Protein AF-A0A7X9PH98-F1 (afdb_monomer_lite)

Sequence (152 aa):
PPIIFPAPPHLVVIPETYIYAVPDIQDDLFFYSGWWWRPWNGRWYRSRYYDRGWTYDHQPPFFHRTIPPGWKDNYRNKTWKGHRWEHRKISHHELQRNWSGWKKEKRWEKHSWGVKNWKDRRSGTQYRREVKKSKTVIKYRDDRRPVREDRR

pLDDT: mean 82.58, std 15.89, range [40.88, 96.62]

Secondary structure (DSSP, 8-state):
-PPP-SSPPEEEEPTTS--EE-TTSSS--EEETTEEEEEETTEEEEESSSSS--EEESS--GGGGGS-TTHHHHHHHTEETTEEB-PPPEEHHHHHHHHHHHHHTTHHHHTGGGBTT---SSHHHHHHHHHHHHHHHHHHHHTT--------

Foldseek 3Di:
DFDDDPDQAWWWQQFLALWIWRLPDPFTWIDDPQWIWGDDPNWIWIDNDRGDDTDTDPDDQLCVVVDDPCSSVCVVVCHDPNFRAPIDTDTPVNCNPPSVVCVVVVVCLVCSSRTPPDPDPCSNVVNVVSVVVNVVVVVVVVVPDDDPDDDD

Structure (mmCIF, N/CA/C/O backbone):
data_AF-A0A7X9PH98-F1
#
_entry.id   AF-A0A7X9PH98-F1
#
loop_
_atom_site.group_PDB
_atom_site.id
_atom_site.type_symbol
_atom_site.label_atom_id
_atom_site.label_alt_id
_atom_site.label_comp_id
_atom_site.label_asym_id
_atom_site.label_entity_id
_atom_site.label_seq_id
_atom_site.pdbx_PDB_ins_code
_atom_site.Cartn_x
_atom_site.Cartn_y
_atom_site.Cartn_z
_atom_site.occupancy
_atom_site.B_iso_or_equiv
_atom_site.auth_seq_id
_atom_site.auth_comp_id
_atom_site.auth_asym_id
_atom_site.auth_atom_id
_atom_site.pdbx_PDB_model_num
ATOM 1 N N . PRO A 1 1 ? 0.012 -14.841 -13.453 1.00 60.00 1 PRO A N 1
ATOM 2 C CA . PRO A 1 1 ? -0.529 -14.346 -14.737 1.00 60.00 1 PRO A CA 1
ATOM 3 C C . PRO A 1 1 ? -0.728 -12.824 -14.662 1.00 60.00 1 PRO A C 1
ATOM 5 O O . PRO A 1 1 ? -0.630 -12.290 -13.553 1.00 60.00 1 PRO A O 1
ATOM 8 N N . PRO A 1 2 ? -0.944 -12.111 -15.777 1.00 66.25 2 PRO A N 1
ATOM 9 C CA . PRO A 1 2 ? -1.166 -10.662 -15.748 1.00 66.25 2 PRO A CA 1
ATOM 10 C C . PRO A 1 2 ? -2.398 -10.300 -14.901 1.00 66.25 2 PRO A C 1
ATOM 12 O O . PRO A 1 2 ? -3.368 -11.054 -14.884 1.00 66.25 2 PRO A O 1
ATOM 15 N N . ILE A 1 3 ? -2.357 -9.180 -14.169 1.00 72.50 3 ILE A N 1
ATOM 16 C CA . ILE A 1 3 ? -3.591 -8.535 -13.682 1.00 72.50 3 ILE A CA 1
ATOM 17 C C . ILE A 1 3 ? -3.965 -7.521 -14.745 1.00 72.50 3 ILE A C 1
ATOM 19 O O . ILE A 1 3 ? -3.148 -6.660 -15.074 1.00 72.50 3 ILE A O 1
ATOM 23 N N . ILE A 1 4 ? -5.179 -7.619 -15.270 1.00 73.38 4 ILE A N 1
ATOM 24 C CA . ILE A 1 4 ? -5.692 -6.615 -16.192 1.00 73.38 4 ILE A CA 1
ATOM 25 C C . ILE A 1 4 ? -6.325 -5.518 -15.349 1.00 73.38 4 ILE A C 1
ATOM 27 O O . ILE A 1 4 ? -7.281 -5.755 -14.613 1.00 73.38 4 ILE A O 1
ATOM 31 N N . PHE A 1 5 ? -5.765 -4.319 -15.453 1.00 75.69 5 PHE A N 1
ATOM 32 C CA . PHE A 1 5 ? -6.330 -3.126 -14.851 1.00 75.69 5 PHE A CA 1
ATOM 33 C C . PHE A 1 5 ? -6.975 -2.275 -15.945 1.00 75.69 5 PHE A C 1
ATOM 35 O O . PHE A 1 5 ? -6.292 -1.953 -16.916 1.00 75.69 5 PHE A O 1
ATOM 42 N N . PRO A 1 6 ? -8.246 -1.861 -15.798 1.00 72.88 6 PRO A N 1
ATOM 43 C CA . PRO A 1 6 ? -8.866 -0.934 -16.745 1.00 72.88 6 PRO A CA 1
ATOM 44 C C . PRO A 1 6 ? -8.258 0.477 -16.654 1.00 72.88 6 PRO A C 1
ATOM 46 O O . PRO A 1 6 ? -8.336 1.250 -17.601 1.00 72.88 6 PRO A O 1
ATOM 49 N N . ALA A 1 7 ? -7.637 0.814 -15.519 1.00 79.19 7 ALA A N 1
ATOM 50 C CA . ALA A 1 7 ? -6.919 2.061 -15.282 1.00 79.19 7 ALA A CA 1
ATOM 51 C C . ALA A 1 7 ? -5.843 1.858 -14.199 1.00 79.19 7 ALA A C 1
ATOM 53 O O . ALA A 1 7 ? -5.965 0.927 -13.396 1.00 79.19 7 ALA A O 1
ATOM 54 N N . PRO A 1 8 ? -4.815 2.727 -14.112 1.00 84.44 8 PRO A N 1
ATOM 55 C CA . PRO A 1 8 ? -3.829 2.656 -13.039 1.00 84.44 8 PRO A CA 1
ATOM 56 C C . PRO A 1 8 ? -4.497 2.618 -11.653 1.00 84.44 8 PRO A C 1
ATOM 58 O O . PRO A 1 8 ? -5.376 3.439 -11.377 1.00 84.44 8 PRO A O 1
ATOM 61 N N . PRO A 1 9 ? -4.095 1.692 -10.765 1.00 89.81 9 PRO A N 1
ATOM 62 C CA . PRO A 1 9 ? -4.795 1.488 -9.510 1.00 89.81 9 PRO A CA 1
ATOM 63 C C . PRO A 1 9 ? -4.587 2.655 -8.543 1.00 89.81 9 PRO A C 1
ATOM 65 O O . PRO A 1 9 ? -3.507 3.255 -8.457 1.00 89.81 9 PRO A O 1
ATOM 68 N N . HIS A 1 10 ? -5.621 2.917 -7.749 1.00 94.56 10 HIS A N 1
ATOM 69 C CA . HIS A 1 10 ? -5.502 3.712 -6.538 1.00 94.56 10 HIS A CA 1
ATOM 70 C C . HIS A 1 10 ? -5.111 2.815 -5.372 1.00 94.56 10 HIS A C 1
ATOM 72 O O . HIS A 1 10 ? -5.529 1.661 -5.278 1.00 94.56 10 HIS A O 1
ATOM 78 N N . LEU A 1 11 ? -4.313 3.369 -4.471 1.00 96.12 11 LEU A N 1
ATOM 79 C CA . LEU A 1 11 ? -3.834 2.676 -3.294 1.00 96.12 11 LEU A CA 1
ATOM 80 C C . LEU A 1 11 ? -4.307 3.357 -2.021 1.00 96.12 11 LEU A C 1
ATOM 82 O O . LEU A 1 11 ? -4.508 4.571 -1.981 1.00 96.12 11 LEU A O 1
ATOM 86 N N . VAL A 1 12 ? -4.390 2.570 -0.959 1.00 96.62 12 VAL A N 1
ATOM 87 C CA . VAL A 1 12 ? -4.528 3.054 0.414 1.00 96.62 12 VAL A CA 1
ATOM 88 C C . VAL A 1 12 ? -3.378 2.532 1.255 1.00 96.62 12 VAL A C 1
ATOM 90 O O . VAL A 1 12 ? -2.867 1.441 1.009 1.00 96.62 12 VAL A O 1
ATOM 93 N N . VAL A 1 13 ? -2.951 3.309 2.247 1.00 95.75 13 VAL A N 1
ATOM 94 C CA . VAL A 1 13 ? -1.984 2.825 3.235 1.00 95.75 13 VAL A CA 1
ATOM 95 C C . VAL A 1 13 ? -2.716 1.998 4.288 1.00 95.75 13 VAL A C 1
ATOM 97 O O . VAL A 1 13 ? -3.689 2.471 4.867 1.00 95.75 13 VAL A O 1
ATOM 100 N N . ILE A 1 14 ? -2.249 0.779 4.553 1.00 95.06 14 ILE A N 1
ATOM 101 C CA . ILE A 1 14 ? -2.768 -0.033 5.655 1.00 95.06 14 ILE A CA 1
ATOM 102 C C . ILE A 1 14 ? -2.309 0.624 6.967 1.00 95.06 14 ILE A C 1
ATOM 104 O O . ILE A 1 14 ? -1.094 0.800 7.149 1.00 95.06 14 ILE A O 1
ATOM 108 N N . PRO A 1 15 ? -3.228 1.015 7.870 1.00 93.75 15 PRO A N 1
ATOM 109 C CA . PRO A 1 15 ? -2.855 1.700 9.097 1.00 93.75 15 PRO A CA 1
ATOM 110 C C . PRO A 1 15 ? -1.852 0.911 9.933 1.00 93.75 15 PRO A C 1
ATOM 112 O O . PRO A 1 15 ? -1.797 -0.313 9.875 1.00 93.75 15 PRO A O 1
ATOM 115 N N . GLU A 1 16 ? -1.027 1.634 10.693 1.00 89.94 16 GLU A N 1
ATOM 116 C CA . GLU A 1 16 ? 0.070 1.077 11.503 1.00 89.94 16 GLU A CA 1
ATOM 117 C C . GLU A 1 16 ? 1.230 0.481 10.681 1.00 89.94 16 GLU A C 1
ATOM 119 O O . GLU A 1 16 ? 2.201 -0.028 11.243 1.00 89.94 16 GLU A O 1
ATOM 124 N N . THR A 1 17 ? 1.186 0.594 9.350 1.00 90.62 17 THR A N 1
ATOM 125 C CA . THR A 1 17 ? 2.213 0.064 8.443 1.00 90.62 17 THR A CA 1
ATOM 126 C C . THR A 1 17 ? 2.661 1.107 7.409 1.00 90.62 17 THR A C 1
ATOM 128 O O . THR A 1 17 ? 2.203 2.246 7.398 1.00 90.62 17 THR A O 1
ATOM 131 N N . TYR A 1 18 ? 3.587 0.743 6.518 1.00 91.44 18 TYR A N 1
ATOM 132 C CA . TYR A 1 18 ? 3.816 1.481 5.260 1.00 91.44 18 TYR A CA 1
ATOM 133 C C . TYR A 1 18 ? 3.640 0.540 4.072 1.00 91.44 18 TYR A C 1
ATOM 135 O O . TYR A 1 18 ? 4.431 0.545 3.123 1.00 91.44 18 TYR A O 1
ATOM 143 N N . ILE A 1 19 ? 2.647 -0.331 4.187 1.00 94.44 19 ILE A N 1
ATOM 144 C CA . ILE A 1 19 ? 2.201 -1.189 3.108 1.00 94.44 19 ILE A CA 1
ATOM 145 C C . ILE A 1 19 ? 1.051 -0.459 2.442 1.00 94.44 19 ILE A C 1
ATOM 147 O O . ILE A 1 19 ? 0.120 -0.003 3.107 1.00 94.44 19 ILE A O 1
ATOM 151 N N . TYR A 1 20 ? 1.141 -0.331 1.130 1.00 96.19 20 TYR A N 1
ATOM 152 C CA . TYR A 1 20 ? 0.079 0.242 0.328 1.00 96.19 20 TYR A CA 1
ATOM 153 C C . TYR A 1 20 ? -0.633 -0.907 -0.364 1.00 96.19 20 TYR A C 1
ATOM 155 O O . TYR A 1 20 ? 0.031 -1.803 -0.876 1.00 96.19 20 TYR A O 1
ATOM 163 N N . ALA A 1 21 ? -1.954 -0.907 -0.366 1.00 96.56 21 ALA A N 1
ATOM 164 C CA . ALA A 1 21 ? -2.747 -1.970 -0.961 1.00 96.56 21 ALA A CA 1
ATOM 165 C C . ALA A 1 21 ? -3.693 -1.398 -2.010 1.00 96.56 21 ALA A C 1
ATOM 167 O O . ALA A 1 21 ? -4.115 -0.246 -1.886 1.00 96.56 21 ALA A O 1
ATOM 168 N N . VAL A 1 22 ? -4.016 -2.198 -3.025 1.00 95.75 22 VAL A N 1
ATOM 169 C CA . VAL A 1 22 ? -5.054 -1.877 -4.012 1.00 95.75 22 VAL A CA 1
ATOM 170 C C . VAL A 1 22 ? -6.366 -2.502 -3.537 1.00 95.75 22 VAL A C 1
ATOM 172 O O . VAL A 1 22 ? -6.507 -3.722 -3.601 1.00 95.75 22 VAL A O 1
ATOM 175 N N . PRO A 1 23 ? -7.317 -1.709 -3.019 1.00 94.44 23 PRO A N 1
ATOM 176 C CA . PRO A 1 23 ? -8.538 -2.261 -2.439 1.00 94.44 23 PRO A CA 1
ATOM 177 C C . PRO A 1 23 ? -9.614 -2.580 -3.481 1.00 94.44 23 PRO A C 1
ATOM 179 O O . PRO A 1 23 ? -10.501 -3.385 -3.215 1.00 94.44 23 PRO A O 1
ATOM 182 N N . ASP A 1 24 ? -9.532 -1.953 -4.655 1.00 90.19 24 ASP A N 1
ATOM 183 C CA . ASP A 1 24 ? -10.603 -1.945 -5.654 1.00 90.19 2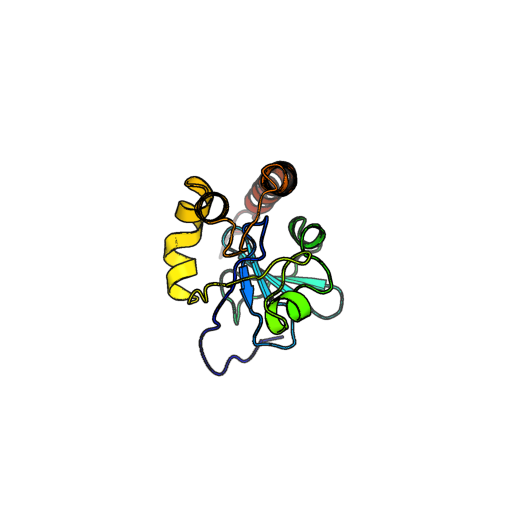4 ASP A CA 1
ATOM 184 C C . ASP A 1 24 ? -10.567 -3.184 -6.585 1.00 90.19 24 ASP A C 1
ATOM 186 O O . ASP A 1 24 ? -11.319 -3.257 -7.551 1.00 90.19 24 ASP A O 1
ATOM 190 N N . ILE A 1 25 ? -9.711 -4.174 -6.298 1.00 89.56 25 ILE A N 1
ATOM 191 C CA . ILE A 1 25 ? -9.641 -5.458 -7.015 1.00 89.56 25 ILE A CA 1
ATOM 192 C C . ILE A 1 25 ? -9.888 -6.641 -6.073 1.00 89.56 25 ILE A C 1
ATOM 194 O O . ILE A 1 25 ? -9.674 -6.553 -4.859 1.00 89.56 25 ILE A O 1
ATOM 198 N N . GLN A 1 26 ? -10.317 -7.774 -6.633 1.00 86.00 26 GLN A N 1
ATOM 199 C CA . GLN A 1 26 ? -10.555 -8.995 -5.861 1.00 86.00 26 GLN A CA 1
ATOM 200 C C . GLN A 1 26 ? -9.250 -9.607 -5.340 1.00 86.00 26 GLN A C 1
ATOM 202 O O . GLN A 1 26 ? -9.171 -9.949 -4.160 1.00 86.00 26 GLN A O 1
ATOM 207 N N . ASP A 1 27 ? -8.217 -9.679 -6.180 1.00 88.19 27 ASP A N 1
ATOM 208 C CA . ASP A 1 27 ? -6.889 -10.147 -5.788 1.00 88.19 27 ASP A CA 1
ATOM 209 C C . ASP A 1 27 ? -6.237 -9.255 -4.725 1.00 88.19 27 ASP A C 1
ATOM 211 O O . ASP A 1 27 ? -6.521 -8.063 -4.603 1.00 88.19 27 ASP A O 1
ATOM 215 N N . ASP A 1 28 ? -5.311 -9.817 -3.959 1.00 91.50 28 ASP A N 1
ATOM 216 C CA . ASP A 1 28 ? -4.430 -9.017 -3.120 1.00 91.50 28 ASP A CA 1
ATOM 217 C C . ASP A 1 28 ? -3.258 -8.479 -3.940 1.00 91.50 28 ASP A C 1
ATOM 219 O O . ASP A 1 28 ? -2.518 -9.219 -4.591 1.00 91.50 28 ASP A O 1
ATOM 223 N N . LEU A 1 29 ? -3.069 -7.165 -3.887 1.00 94.56 29 LEU A N 1
ATOM 224 C CA . LEU A 1 29 ? -1.937 -6.499 -4.507 1.00 94.56 29 LEU A CA 1
ATOM 225 C C . LEU A 1 29 ? -1.401 -5.434 -3.562 1.00 94.56 29 LEU A C 1
ATOM 227 O O . LEU A 1 29 ? -2.097 -4.482 -3.201 1.00 94.56 29 LEU A O 1
ATOM 231 N N . PHE A 1 30 ? -0.135 -5.596 -3.193 1.00 95.69 30 PHE A N 1
ATOM 232 C CA . PHE A 1 30 ? 0.540 -4.742 -2.231 1.00 95.69 30 PHE A CA 1
ATOM 233 C C . PHE A 1 30 ? 1.748 -4.066 -2.861 1.00 95.69 30 PHE A C 1
ATOM 235 O O . PHE A 1 30 ? 2.480 -4.667 -3.638 1.00 95.69 30 PHE A O 1
ATOM 242 N N . PHE A 1 31 ? 2.017 -2.834 -2.460 1.00 95.31 31 PHE A N 1
ATOM 243 C CA . PHE A 1 31 ? 3.281 -2.166 -2.690 1.00 95.31 31 PHE A CA 1
ATOM 244 C C . PHE A 1 31 ? 4.008 -1.992 -1.360 1.00 95.31 31 PHE A C 1
ATOM 246 O O . PHE A 1 31 ? 3.496 -1.395 -0.408 1.00 95.31 31 PHE A O 1
ATOM 253 N N . TYR A 1 32 ? 5.236 -2.498 -1.303 1.00 92.75 32 TYR A N 1
ATOM 254 C CA . TYR A 1 32 ? 6.094 -2.382 -0.137 1.00 92.75 32 TYR A CA 1
ATOM 255 C C . TYR A 1 32 ? 7.557 -2.243 -0.548 1.00 92.75 32 TYR A C 1
ATOM 257 O O . TYR A 1 32 ? 8.112 -3.059 -1.283 1.00 92.75 32 TYR A O 1
ATOM 265 N N . SER A 1 33 ? 8.207 -1.212 -0.003 1.00 87.94 33 SER A N 1
ATOM 266 C CA . SER A 1 33 ? 9.650 -0.988 -0.136 1.00 87.94 33 SER A CA 1
ATOM 267 C C . SER A 1 33 ? 10.159 -0.956 -1.589 1.00 87.94 33 SER A C 1
ATOM 269 O O . SER A 1 33 ? 11.259 -1.438 -1.865 1.00 87.94 33 SER A O 1
ATOM 271 N N . GLY A 1 34 ? 9.371 -0.391 -2.510 1.00 91.12 34 GLY A N 1
ATOM 272 C CA . GLY A 1 34 ? 9.744 -0.257 -3.923 1.00 91.12 34 GLY A CA 1
ATOM 273 C C . GLY A 1 34 ? 9.420 -1.472 -4.795 1.00 91.12 34 GLY A C 1
ATOM 274 O O . GLY A 1 34 ? 9.888 -1.533 -5.933 1.00 91.12 34 GLY A O 1
ATOM 275 N N . TRP A 1 35 ? 8.664 -2.433 -4.269 1.00 93.31 35 TRP A N 1
ATOM 276 C CA . TRP A 1 35 ? 8.230 -3.629 -4.979 1.00 93.31 35 TRP A CA 1
ATOM 277 C C . TRP A 1 35 ? 6.721 -3.791 -4.864 1.00 93.31 35 TRP A C 1
ATOM 279 O O . TRP A 1 35 ? 6.147 -3.585 -3.794 1.00 93.31 35 TRP A O 1
ATOM 289 N N . TRP A 1 36 ? 6.110 -4.203 -5.963 1.00 94.75 36 TRP A N 1
ATOM 290 C CA . TRP A 1 36 ? 4.778 -4.776 -6.000 1.00 94.75 36 TRP A CA 1
ATOM 291 C C . TRP A 1 36 ? 4.849 -6.238 -5.597 1.00 94.75 36 TRP A C 1
ATOM 293 O O . TRP A 1 36 ? 5.785 -6.926 -5.989 1.00 94.75 36 TRP A O 1
ATOM 303 N N . TRP A 1 37 ? 3.876 -6.693 -4.821 1.00 94.94 37 TRP A N 1
ATOM 304 C CA . TRP A 1 37 ? 3.778 -8.030 -4.259 1.00 94.94 37 TRP A CA 1
ATOM 305 C C . TRP A 1 37 ? 2.372 -8.554 -4.448 1.00 94.94 37 TRP A C 1
ATOM 307 O O . TRP A 1 37 ? 1.399 -7.853 -4.168 1.00 94.94 37 TRP A O 1
ATOM 317 N N . ARG A 1 38 ? 2.284 -9.807 -4.870 1.00 92.31 38 ARG A N 1
ATOM 318 C CA . ARG A 1 38 ? 1.020 -10.464 -5.142 1.00 92.31 38 ARG A CA 1
ATOM 319 C C . ARG A 1 38 ? 1.087 -11.936 -4.731 1.00 92.31 38 ARG A C 1
ATOM 321 O O . ARG A 1 38 ? 2.001 -12.631 -5.187 1.00 92.31 38 ARG A O 1
ATOM 328 N N . PRO A 1 39 ? 0.136 -12.436 -3.931 1.00 92.38 39 PRO A N 1
ATOM 329 C CA . PRO A 1 39 ? -0.102 -13.863 -3.817 1.00 92.38 39 PRO A CA 1
ATOM 330 C C . PRO A 1 39 ? -0.865 -14.367 -5.058 1.00 92.38 39 PRO A C 1
ATOM 332 O O . PRO A 1 39 ? -1.878 -13.799 -5.455 1.00 92.38 39 PRO A O 1
ATOM 335 N N . TRP A 1 40 ? -0.376 -15.432 -5.693 1.00 90.56 40 TRP A N 1
ATOM 336 C CA . TRP A 1 40 ? -1.048 -16.127 -6.799 1.00 90.56 40 TRP A CA 1
ATOM 337 C C . TRP A 1 40 ? -0.826 -17.640 -6.646 1.00 90.56 40 TRP A C 1
ATOM 339 O O . TRP A 1 40 ? 0.320 -18.076 -6.568 1.00 90.56 40 TRP A O 1
ATOM 349 N N . ASN A 1 41 ? -1.894 -18.454 -6.651 1.00 88.88 41 ASN A N 1
ATOM 350 C CA . ASN A 1 41 ? -1.859 -19.931 -6.549 1.00 88.88 41 ASN A CA 1
ATOM 351 C C . ASN A 1 41 ? -0.902 -20.456 -5.461 1.00 88.88 41 ASN A C 1
ATOM 353 O O . ASN A 1 41 ? -0.021 -21.273 -5.729 1.00 88.88 41 ASN A O 1
ATOM 357 N N . GLY A 1 42 ? -1.027 -19.937 -4.236 1.00 87.75 42 GLY A N 1
ATOM 358 C CA . GLY A 1 42 ? -0.205 -20.366 -3.096 1.00 87.75 42 GLY A CA 1
ATOM 359 C C . GLY A 1 42 ? 1.263 -19.923 -3.148 1.00 87.75 42 GLY A C 1
ATOM 360 O O . GLY A 1 42 ? 2.052 -20.312 -2.292 1.00 87.75 42 GLY A O 1
ATOM 361 N N . ARG A 1 43 ? 1.646 -19.101 -4.130 1.00 91.19 43 ARG A N 1
ATOM 362 C CA . ARG A 1 43 ? 3.005 -18.579 -4.310 1.00 91.19 43 ARG A CA 1
ATOM 363 C C . ARG A 1 43 ? 3.016 -17.061 -4.236 1.00 91.19 43 ARG A C 1
ATOM 365 O O . ARG A 1 43 ? 2.013 -16.406 -4.507 1.00 91.19 43 ARG A O 1
ATOM 372 N N . TRP A 1 44 ? 4.173 -16.499 -3.907 1.00 93.25 44 TRP A N 1
ATOM 373 C CA . TRP A 1 44 ? 4.381 -15.058 -3.930 1.00 93.25 44 TRP A CA 1
ATOM 374 C C . TRP A 1 44 ? 5.117 -14.644 -5.189 1.00 93.25 44 TRP A C 1
ATOM 376 O O . TRP A 1 44 ? 6.062 -15.297 -5.626 1.00 93.25 44 TRP A O 1
ATOM 386 N N . TYR A 1 45 ? 4.677 -13.536 -5.765 1.00 92.94 45 TYR A N 1
ATOM 387 C CA . TYR A 1 45 ? 5.317 -12.907 -6.905 1.00 92.94 45 TYR A CA 1
ATOM 388 C C . TYR A 1 45 ? 5.590 -11.451 -6.577 1.00 92.94 45 TYR A C 1
ATOM 390 O O . TYR A 1 45 ? 4.797 -10.799 -5.891 1.00 92.94 45 TYR A O 1
ATOM 398 N N . ARG A 1 46 ? 6.702 -10.927 -7.089 1.00 93.38 46 ARG A N 1
ATOM 399 C CA . ARG A 1 46 ? 7.038 -9.512 -6.969 1.00 93.38 46 ARG A CA 1
ATOM 400 C C . ARG A 1 46 ? 7.496 -8.903 -8.281 1.00 93.38 46 ARG A C 1
ATOM 402 O O . ARG A 1 46 ? 8.041 -9.599 -9.132 1.00 93.38 46 ARG A O 1
ATOM 409 N N . SER A 1 47 ? 7.292 -7.601 -8.433 1.00 92.62 47 SER A N 1
ATOM 410 C CA . SER A 1 47 ? 7.704 -6.845 -9.617 1.00 92.62 47 SER A CA 1
ATOM 411 C C . SER A 1 47 ? 7.990 -5.382 -9.280 1.00 92.62 47 SER A C 1
ATOM 413 O O . SER A 1 47 ? 7.593 -4.873 -8.233 1.00 92.62 47 SER A O 1
ATOM 415 N N . ARG A 1 48 ? 8.700 -4.684 -10.170 1.00 91.31 48 ARG A N 1
ATOM 416 C CA . ARG A 1 48 ? 8.806 -3.216 -10.143 1.00 91.31 48 ARG A CA 1
ATOM 417 C C . ARG A 1 48 ? 7.557 -2.526 -10.697 1.00 91.31 48 ARG A C 1
ATOM 419 O O . ARG A 1 48 ? 7.377 -1.338 -10.453 1.00 91.31 48 ARG A O 1
ATOM 426 N N . TYR A 1 49 ? 6.694 -3.271 -11.378 1.00 91.81 49 TYR A N 1
ATOM 427 C CA . TYR A 1 49 ? 5.464 -2.795 -12.002 1.00 91.81 49 TYR A CA 1
ATOM 428 C C . TYR A 1 49 ? 4.256 -3.521 -11.401 1.00 91.81 49 TYR A C 1
ATOM 430 O O . TYR A 1 49 ? 4.376 -4.663 -10.965 1.00 91.81 49 TYR A O 1
ATOM 438 N N . TYR A 1 50 ? 3.099 -2.864 -11.363 1.00 90.81 50 TYR A N 1
ATOM 439 C CA . TYR A 1 50 ? 1.887 -3.421 -10.750 1.00 90.81 50 TYR A CA 1
ATOM 440 C C . TYR A 1 50 ? 1.143 -4.421 -11.645 1.00 90.81 50 TYR A C 1
ATOM 442 O O . TYR A 1 50 ? 0.261 -5.128 -11.172 1.00 90.81 50 TYR A O 1
ATOM 450 N N . ASP A 1 51 ? 1.467 -4.462 -12.934 1.00 89.94 51 ASP A N 1
ATOM 451 C CA . ASP A 1 51 ? 0.728 -5.169 -13.984 1.00 89.94 51 ASP A CA 1
ATOM 452 C C . ASP A 1 51 ? 1.558 -6.272 -14.666 1.00 89.94 51 ASP A C 1
ATOM 454 O O . ASP A 1 51 ? 1.009 -7.279 -15.113 1.00 89.94 51 ASP A O 1
ATOM 458 N N . ARG A 1 52 ? 2.889 -6.133 -14.699 1.00 89.44 52 ARG A N 1
ATOM 459 C CA . ARG A 1 52 ? 3.800 -6.994 -15.477 1.00 89.44 52 ARG A CA 1
ATOM 460 C C . ARG A 1 52 ? 5.095 -7.331 -14.746 1.00 89.44 52 ARG A C 1
ATOM 462 O O . ARG A 1 52 ? 5.371 -6.791 -13.682 1.00 89.44 52 ARG A O 1
ATOM 469 N N . GLY A 1 53 ? 5.933 -8.178 -15.350 1.00 90.62 53 GLY A N 1
ATOM 470 C CA . GLY A 1 53 ? 7.302 -8.452 -14.874 1.00 90.62 53 GLY A CA 1
ATOM 471 C C . GLY A 1 53 ? 7.371 -9.239 -13.561 1.00 90.62 53 GLY A C 1
ATOM 472 O O . GLY A 1 53 ? 8.338 -9.128 -12.811 1.00 90.62 53 GLY A O 1
ATOM 473 N N . TRP A 1 54 ? 6.321 -10.000 -13.259 1.00 92.31 54 TRP A N 1
ATOM 474 C CA . TRP A 1 54 ? 6.200 -10.797 -12.045 1.00 92.31 54 TRP A CA 1
ATOM 475 C C . TRP A 1 54 ? 7.270 -11.882 -11.974 1.00 92.31 54 TRP A C 1
ATOM 477 O O . TRP A 1 54 ? 7.297 -12.795 -12.792 1.00 92.31 54 TRP A O 1
ATOM 487 N N . THR A 1 55 ? 8.120 -11.808 -10.955 1.00 91.50 55 THR A N 1
ATOM 488 C CA . THR A 1 55 ? 9.097 -12.850 -10.631 1.00 91.50 55 THR A CA 1
ATOM 489 C C . THR A 1 55 ? 8.645 -13.595 -9.388 1.00 91.50 55 THR A C 1
ATOM 491 O O . THR A 1 55 ? 8.208 -12.976 -8.417 1.00 91.50 55 THR A O 1
ATOM 494 N N . TYR A 1 56 ? 8.744 -14.920 -9.425 1.00 91.88 56 TYR A N 1
ATOM 495 C CA . TYR A 1 56 ? 8.456 -15.771 -8.278 1.00 91.88 56 TYR A CA 1
ATOM 496 C C . TYR A 1 56 ? 9.402 -15.464 -7.108 1.00 91.88 56 TYR A C 1
ATOM 498 O O . TYR A 1 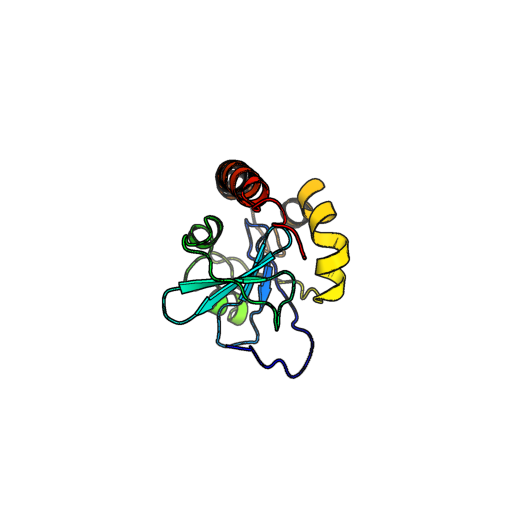56 ? 10.613 -15.333 -7.290 1.00 91.88 56 TYR A O 1
ATOM 506 N N . ASP A 1 57 ? 8.847 -15.375 -5.902 1.00 85.75 57 ASP A N 1
ATOM 507 C CA . ASP A 1 57 ? 9.588 -15.312 -4.648 1.00 85.75 57 ASP A CA 1
ATOM 508 C C . ASP A 1 57 ? 9.229 -16.541 -3.805 1.00 85.75 57 ASP A C 1
ATOM 510 O O . ASP A 1 57 ? 8.066 -16.803 -3.493 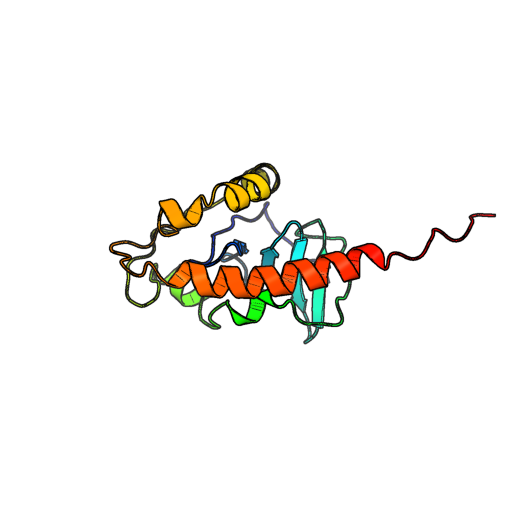1.00 85.75 57 ASP A O 1
ATOM 514 N N . HIS A 1 58 ? 10.254 -17.314 -3.457 1.00 82.25 58 HIS A N 1
ATOM 515 C CA . HIS A 1 58 ? 10.131 -18.579 -2.737 1.00 82.25 58 HIS A CA 1
ATOM 516 C C . HIS A 1 58 ? 9.767 -18.393 -1.261 1.00 82.25 58 HIS A C 1
ATOM 518 O O . HIS A 1 58 ? 9.387 -19.355 -0.600 1.00 82.25 58 HIS A O 1
ATOM 524 N N . GLN A 1 59 ? 9.872 -17.172 -0.729 1.00 82.38 59 GLN A N 1
ATOM 525 C CA . GLN A 1 59 ? 9.478 -16.868 0.640 1.00 82.38 59 GLN A CA 1
ATOM 526 C C . GLN A 1 59 ? 8.351 -15.838 0.665 1.00 82.38 59 GLN A C 1
ATOM 528 O O . GLN A 1 59 ? 8.482 -14.776 0.049 1.00 82.38 59 GLN A O 1
ATOM 533 N N . PRO A 1 60 ? 7.289 -16.079 1.459 1.00 82.81 60 PRO A N 1
ATOM 534 C CA . PRO A 1 60 ? 6.295 -15.059 1.733 1.00 82.81 60 PRO A CA 1
ATOM 535 C C . PRO A 1 60 ? 6.951 -13.770 2.231 1.00 82.81 60 PRO A C 1
ATOM 537 O O . PRO A 1 60 ? 7.868 -13.819 3.065 1.00 82.81 60 PRO A O 1
ATOM 540 N N . PRO A 1 61 ? 6.504 -12.602 1.751 1.00 85.50 61 PRO A N 1
ATOM 541 C CA . PRO A 1 61 ? 7.050 -11.354 2.215 1.00 85.50 61 PRO A CA 1
ATOM 542 C C . PRO A 1 61 ? 6.713 -11.174 3.690 1.00 85.50 61 PRO A C 1
ATOM 544 O O . PRO A 1 61 ? 5.566 -11.292 4.114 1.00 85.50 61 PRO A O 1
ATOM 547 N N . PHE A 1 62 ? 7.732 -10.838 4.475 1.00 84.38 62 PHE A N 1
ATOM 548 C CA . PHE A 1 62 ? 7.602 -10.734 5.924 1.00 84.38 62 PHE A CA 1
ATOM 549 C C . PHE A 1 62 ? 6.496 -9.759 6.357 1.00 84.38 62 PHE A C 1
ATOM 551 O O . PHE A 1 62 ? 5.766 -10.037 7.303 1.00 84.38 62 PHE A O 1
ATOM 558 N N . PHE A 1 63 ? 6.320 -8.661 5.610 1.00 85.94 63 PHE A N 1
ATOM 559 C CA . PHE A 1 63 ? 5.302 -7.650 5.896 1.00 85.94 63 PHE A CA 1
ATOM 560 C C . PHE A 1 63 ? 3.877 -8.219 5.899 1.00 85.94 63 PHE A C 1
ATOM 562 O O . PHE A 1 63 ? 3.014 -7.659 6.567 1.00 85.94 63 PHE A O 1
ATOM 569 N N . HIS A 1 64 ? 3.613 -9.311 5.172 1.00 88.25 64 HIS A N 1
ATOM 570 C CA . HIS A 1 64 ? 2.269 -9.870 5.034 1.00 88.25 64 HIS A CA 1
ATOM 571 C C . HIS A 1 64 ? 1.677 -10.277 6.388 1.00 88.25 64 HIS A C 1
ATOM 573 O O . HIS A 1 64 ? 0.482 -10.133 6.603 1.00 88.25 64 HIS A O 1
ATOM 579 N N . ARG A 1 65 ? 2.520 -10.683 7.346 1.00 86.69 65 ARG A N 1
ATOM 580 C CA . ARG A 1 65 ? 2.097 -11.029 8.714 1.00 86.69 65 ARG A CA 1
ATOM 581 C C . ARG A 1 65 ? 1.530 -9.843 9.502 1.00 86.69 65 ARG A C 1
ATOM 583 O O . ARG A 1 65 ? 0.831 -10.057 10.484 1.00 86.69 65 ARG A O 1
ATOM 590 N N . THR A 1 66 ? 1.825 -8.611 9.082 1.00 86.81 66 THR A N 1
ATOM 591 C CA . THR A 1 66 ? 1.278 -7.388 9.698 1.00 86.81 66 THR A CA 1
ATOM 592 C C . THR A 1 66 ? -0.058 -6.961 9.114 1.00 86.81 66 THR A C 1
ATOM 594 O O . THR A 1 66 ? -0.693 -6.066 9.663 1.00 86.81 66 THR A O 1
ATOM 597 N N . ILE A 1 67 ? -0.472 -7.563 7.997 1.00 89.94 67 ILE A N 1
ATOM 598 C CA . ILE A 1 67 ? -1.731 -7.238 7.338 1.00 89.94 67 ILE A CA 1
ATOM 599 C C . ILE A 1 67 ? -2.825 -8.097 7.974 1.00 89.94 67 ILE A C 1
ATOM 601 O O . ILE A 1 67 ? -2.745 -9.324 7.899 1.00 89.94 67 ILE A O 1
ATOM 605 N N . PRO A 1 68 ? -3.858 -7.498 8.589 1.00 88.94 68 PRO A N 1
ATOM 606 C CA . PRO A 1 68 ? -5.002 -8.261 9.064 1.00 88.94 68 PRO A CA 1
ATOM 607 C C . PRO A 1 68 ? -5.703 -8.958 7.884 1.00 88.94 68 PRO A C 1
ATOM 609 O O . PRO A 1 68 ? -5.971 -8.286 6.886 1.00 88.94 68 PRO A O 1
ATOM 612 N N . PRO A 1 69 ? -6.068 -10.250 7.980 1.00 86.00 69 PRO A N 1
ATOM 613 C CA . PRO A 1 69 ? -6.759 -10.959 6.897 1.00 86.00 69 PRO A CA 1
ATOM 614 C C . PRO A 1 69 ? -8.034 -10.252 6.396 1.00 86.00 69 PRO A C 1
ATOM 616 O O . PRO A 1 69 ? -8.314 -10.263 5.204 1.00 86.00 69 PRO A O 1
ATOM 619 N N . GLY A 1 70 ? -8.762 -9.561 7.282 1.00 89.69 70 GLY A N 1
ATOM 620 C CA . GLY A 1 70 ? -9.973 -8.785 6.963 1.00 89.69 70 GLY A CA 1
ATOM 621 C C . GLY A 1 70 ? -9.737 -7.313 6.594 1.00 89.69 70 GLY A C 1
ATOM 622 O O . GLY A 1 70 ? -10.634 -6.486 6.750 1.00 89.69 70 GLY A O 1
ATOM 623 N N . TRP A 1 71 ? -8.533 -6.920 6.159 1.00 93.31 71 TRP A N 1
ATOM 624 C CA . TRP A 1 71 ? -8.227 -5.505 5.891 1.00 93.31 71 TRP A CA 1
ATOM 625 C C . TRP A 1 71 ? -9.118 -4.875 4.800 1.00 93.31 71 TRP A C 1
ATOM 627 O O . TRP A 1 71 ? -9.386 -3.673 4.858 1.00 93.31 71 TRP A O 1
ATOM 637 N N . LYS A 1 72 ? -9.600 -5.659 3.823 1.00 94.44 72 LYS A N 1
ATOM 638 C CA . LYS A 1 72 ? -10.529 -5.170 2.789 1.00 94.44 72 LYS A CA 1
ATOM 639 C C . LYS A 1 72 ? -11.899 -4.825 3.369 1.00 94.44 72 LYS A C 1
ATOM 641 O O . LYS A 1 72 ? -12.489 -3.831 2.953 1.00 94.44 72 LYS A O 1
ATOM 646 N N . ASP A 1 73 ? -12.371 -5.577 4.359 1.00 94.75 73 ASP A N 1
ATOM 647 C CA . ASP A 1 73 ? -13.632 -5.275 5.041 1.00 94.75 73 ASP A CA 1
ATOM 648 C C . ASP A 1 73 ? -13.497 -4.022 5.907 1.00 94.75 73 ASP A C 1
ATOM 650 O O . ASP A 1 73 ? -14.360 -3.152 5.867 1.00 94.75 73 ASP A O 1
ATOM 654 N N . ASN A 1 74 ? -12.358 -3.856 6.585 1.00 94.69 74 ASN A N 1
ATOM 655 C CA . ASN A 1 74 ? -11.996 -2.606 7.263 1.00 94.69 74 ASN A CA 1
ATOM 656 C C . ASN A 1 74 ? -12.024 -1.402 6.298 1.00 94.69 74 ASN A C 1
ATOM 658 O O . ASN A 1 74 ? -12.570 -0.349 6.627 1.00 94.69 74 ASN A O 1
ATOM 662 N N . TYR A 1 75 ? -11.486 -1.557 5.081 1.00 95.25 75 TYR A N 1
ATOM 663 C CA . TYR A 1 75 ? -11.542 -0.513 4.051 1.00 95.25 75 TYR A CA 1
ATOM 664 C C . TYR A 1 75 ? -12.983 -0.209 3.628 1.00 95.25 75 TYR A C 1
ATOM 666 O O . TYR A 1 75 ? -13.397 0.948 3.669 1.00 95.25 75 TYR A O 1
ATOM 674 N N . ARG A 1 76 ? -13.765 -1.240 3.283 1.00 95.19 76 ARG A N 1
ATOM 675 C CA . ARG A 1 76 ? -15.169 -1.103 2.854 1.00 95.19 76 ARG A CA 1
ATOM 676 C C . ARG A 1 76 ? -16.031 -0.432 3.920 1.00 95.19 76 ARG A C 1
ATOM 678 O O . ARG A 1 76 ? -16.787 0.484 3.612 1.00 95.19 76 ARG A O 1
ATOM 685 N N . ASN A 1 77 ? -15.855 -0.840 5.173 1.00 96.31 77 ASN A N 1
ATOM 686 C CA . ASN A 1 77 ? -16.600 -0.319 6.314 1.00 96.31 77 ASN A CA 1
ATOM 687 C C . ASN A 1 77 ? -16.049 1.019 6.828 1.00 96.31 77 ASN A C 1
ATOM 689 O O . ASN A 1 77 ? -16.649 1.618 7.717 1.00 96.31 77 ASN A O 1
ATOM 693 N N . LYS A 1 78 ? -14.924 1.507 6.282 1.00 96.38 78 LYS A N 1
ATOM 694 C CA . LYS A 1 78 ? -14.210 2.705 6.755 1.00 96.38 78 LYS A CA 1
ATOM 695 C C . LYS A 1 78 ? -13.912 2.633 8.251 1.00 96.38 78 LYS A C 1
ATOM 697 O O . LYS A 1 78 ? -14.051 3.621 8.978 1.00 96.38 78 LYS A O 1
ATOM 702 N N . THR A 1 79 ? -13.493 1.461 8.717 1.00 95.56 79 THR A N 1
ATOM 703 C CA . THR A 1 79 ? -13.134 1.215 10.111 1.00 95.56 79 THR A CA 1
ATOM 704 C C . THR A 1 79 ? -11.747 0.604 10.222 1.00 95.56 79 THR A C 1
ATOM 706 O O . THR A 1 79 ? -11.285 -0.131 9.359 1.00 95.56 79 THR A O 1
ATOM 709 N N . TRP A 1 80 ? -11.053 0.914 11.308 1.00 93.94 80 TRP A N 1
ATOM 710 C CA . TRP A 1 80 ? -9.800 0.279 11.673 1.00 93.94 80 TRP A CA 1
ATOM 711 C C . TRP A 1 80 ? -9.771 0.067 13.181 1.00 93.94 80 TRP A C 1
ATOM 713 O O . TRP A 1 80 ? -9.756 1.036 13.939 1.00 93.94 80 TRP A O 1
ATOM 723 N N . LYS A 1 81 ? -9.804 -1.199 13.622 1.00 89.75 81 LYS A N 1
ATOM 724 C CA . LYS A 1 81 ? -9.835 -1.580 15.050 1.00 89.75 81 LYS A CA 1
ATOM 725 C C . LYS A 1 81 ? -10.908 -0.818 15.853 1.00 89.75 81 LYS A C 1
ATOM 727 O O . LYS A 1 81 ? -10.640 -0.303 16.930 1.00 89.75 81 LYS A O 1
ATOM 732 N N . GLY A 1 82 ? -12.113 -0.698 15.293 1.00 90.31 82 GLY A N 1
ATOM 733 C CA . GLY A 1 82 ? -13.238 0.005 15.928 1.00 90.31 82 GLY A CA 1
ATOM 734 C C . GLY A 1 82 ? -13.229 1.532 15.778 1.00 90.31 82 GLY A C 1
ATOM 735 O O . GLY A 1 82 ? -14.188 2.186 16.173 1.00 90.31 82 GLY A O 1
ATOM 736 N N . HIS A 1 83 ? -12.199 2.117 15.165 1.00 93.56 83 HIS A N 1
ATOM 737 C CA . HIS A 1 83 ? -12.127 3.554 14.899 1.00 93.56 83 HIS A CA 1
ATOM 738 C C . HIS A 1 83 ? -12.492 3.881 13.452 1.00 93.56 83 HIS A C 1
ATOM 740 O O . HIS A 1 83 ? -12.215 3.099 12.547 1.00 93.56 83 HIS A O 1
ATOM 746 N N . ARG A 1 84 ? -13.052 5.070 13.205 1.00 95.75 84 ARG A N 1
ATOM 747 C CA . ARG A 1 84 ? -13.322 5.559 11.844 1.00 95.75 84 ARG A CA 1
ATOM 748 C C . ARG A 1 84 ? -12.012 5.753 11.079 1.00 95.75 84 ARG A C 1
ATOM 750 O O . ARG A 1 84 ? -11.130 6.483 11.530 1.00 95.75 84 ARG A O 1
ATOM 757 N N . TRP A 1 85 ? -11.910 5.136 9.910 1.00 95.62 85 TRP A N 1
ATOM 758 C CA . TRP A 1 85 ? -10.757 5.192 9.022 1.00 95.62 85 TRP A CA 1
ATOM 759 C C . TRP A 1 85 ? -11.076 6.019 7.774 1.00 95.62 85 TRP A C 1
ATOM 761 O O . TRP A 1 85 ? -11.732 5.566 6.840 1.00 95.62 85 TRP A O 1
ATOM 771 N N . GLU A 1 86 ? -10.587 7.257 7.754 1.00 95.56 86 GLU A N 1
ATOM 772 C CA . GLU A 1 86 ? -10.660 8.161 6.604 1.00 95.56 86 GLU A CA 1
ATOM 773 C C . GLU A 1 86 ? -9.448 7.947 5.699 1.00 95.56 86 GLU A C 1
ATOM 775 O O . GLU A 1 86 ? -8.499 8.733 5.668 1.00 95.56 86 GLU A O 1
ATOM 780 N N . HIS A 1 87 ? -9.459 6.824 4.983 1.00 92.81 87 HIS A N 1
ATOM 781 C CA . HIS A 1 87 ? -8.374 6.454 4.087 1.00 92.81 87 HIS A CA 1
ATOM 782 C C . HIS A 1 87 ? -8.182 7.481 2.957 1.00 92.81 87 HIS A C 1
ATOM 784 O O . HIS A 1 87 ? -9.116 7.870 2.251 1.00 92.81 87 HIS A O 1
ATOM 790 N N . ARG A 1 88 ? -6.929 7.870 2.716 1.00 93.62 88 ARG A N 1
ATOM 791 C CA . ARG A 1 88 ? -6.554 8.678 1.550 1.00 93.62 88 ARG A CA 1
ATOM 792 C C . ARG A 1 88 ? -6.271 7.760 0.364 1.00 93.62 88 ARG A C 1
ATOM 794 O O . ARG A 1 88 ? -5.411 6.887 0.472 1.00 93.62 88 ARG A O 1
ATOM 801 N N . LYS A 1 89 ? -6.946 7.990 -0.766 1.00 94.38 89 LYS A N 1
ATOM 802 C CA . LYS A 1 89 ? -6.572 7.368 -2.043 1.00 94.38 89 LYS A CA 1
ATOM 803 C C . LYS A 1 89 ? -5.293 8.019 -2.566 1.00 94.38 89 LYS A C 1
ATOM 805 O O . LYS A 1 89 ? -5.187 9.242 -2.611 1.00 94.38 89 LYS A O 1
ATOM 810 N N . ILE A 1 90 ? -4.325 7.195 -2.937 1.00 95.44 90 ILE A N 1
ATOM 811 C CA . ILE A 1 90 ? -3.017 7.592 -3.454 1.00 95.44 90 ILE A CA 1
ATOM 812 C C . ILE A 1 90 ? -2.915 7.024 -4.863 1.00 95.44 90 ILE A C 1
ATOM 814 O O . ILE A 1 90 ? -3.097 5.823 -5.055 1.00 95.44 90 ILE A O 1
ATOM 818 N N . SER A 1 91 ? -2.634 7.860 -5.858 1.00 94.75 91 SER A N 1
ATOM 819 C CA . SER A 1 91 ? -2.413 7.350 -7.212 1.00 94.75 91 SER A CA 1
ATOM 820 C C . SER A 1 91 ? -1.095 6.574 -7.283 1.00 94.75 91 SER A C 1
ATOM 822 O O . SER A 1 91 ? -0.131 6.901 -6.583 1.00 94.75 91 SER A O 1
ATOM 824 N N . HIS A 1 92 ? -1.015 5.575 -8.166 1.00 91.31 92 HIS A N 1
ATOM 825 C CA . HIS A 1 92 ? 0.238 4.862 -8.449 1.00 91.31 92 HIS A CA 1
ATOM 826 C C . HIS A 1 92 ? 1.422 5.819 -8.668 1.00 91.31 92 HIS A C 1
ATOM 828 O O . HIS A 1 92 ? 2.515 5.617 -8.142 1.00 91.31 92 HIS A O 1
ATOM 834 N N . HIS A 1 93 ? 1.182 6.892 -9.411 1.00 91.81 93 HIS A N 1
ATOM 835 C CA . HIS A 1 93 ? 2.192 7.875 -9.754 1.00 91.81 93 HIS A CA 1
ATOM 836 C C . HIS A 1 93 ? 2.679 8.691 -8.543 1.00 91.81 93 HIS A C 1
ATOM 838 O O . HIS A 1 93 ? 3.886 8.882 -8.370 1.00 91.81 93 HIS A O 1
ATOM 844 N N . GLU A 1 94 ? 1.765 9.130 -7.666 1.00 95.25 94 GLU A N 1
ATOM 845 C CA . GLU A 1 94 ? 2.128 9.803 -6.412 1.00 95.25 94 GLU A CA 1
ATOM 846 C C . GLU A 1 94 ? 2.935 8.859 -5.515 1.00 95.25 94 GLU A C 1
ATOM 848 O O . GLU A 1 94 ? 3.954 9.257 -4.947 1.00 95.25 94 GLU A O 1
ATOM 853 N N . LEU A 1 95 ? 2.523 7.592 -5.433 1.00 94.38 95 LEU A N 1
ATOM 854 C CA . LEU A 1 95 ? 3.235 6.583 -4.666 1.00 94.38 95 LEU A CA 1
ATOM 855 C C . LEU A 1 95 ? 4.659 6.378 -5.190 1.00 94.38 95 LEU A C 1
ATOM 857 O O . LEU A 1 95 ? 5.604 6.479 -4.411 1.00 94.38 95 LEU A O 1
ATOM 861 N N . GLN A 1 96 ? 4.820 6.119 -6.490 1.00 91.50 96 GLN A N 1
ATOM 862 C CA . GLN A 1 96 ? 6.108 5.800 -7.110 1.00 91.50 96 GLN A CA 1
ATOM 863 C C . GLN A 1 96 ? 7.153 6.894 -6.867 1.00 91.50 96 GLN A C 1
ATOM 865 O O . GLN A 1 96 ? 8.309 6.579 -6.582 1.00 91.50 96 GLN A O 1
ATOM 870 N N . ARG A 1 97 ? 6.740 8.166 -6.921 1.00 94.31 97 ARG A N 1
ATOM 871 C CA . ARG A 1 97 ? 7.623 9.317 -6.694 1.00 94.31 97 ARG A CA 1
ATOM 872 C C . ARG A 1 97 ? 7.975 9.532 -5.223 1.00 94.31 97 ARG A C 1
ATOM 874 O O . ARG A 1 97 ? 9.091 9.942 -4.927 1.00 94.31 97 ARG A O 1
ATOM 881 N N . ASN A 1 98 ? 7.044 9.273 -4.304 1.00 95.88 98 ASN A N 1
ATOM 882 C CA . ASN A 1 98 ? 7.148 9.821 -2.950 1.00 95.88 98 ASN A CA 1
ATOM 883 C C . ASN A 1 98 ? 7.299 8.791 -1.821 1.00 95.88 98 ASN A C 1
ATOM 885 O O . ASN A 1 98 ? 7.656 9.164 -0.700 1.00 95.88 98 ASN A O 1
ATOM 889 N N . TRP A 1 99 ? 7.036 7.502 -2.067 1.00 93.81 99 TRP A N 1
ATOM 890 C CA . TRP A 1 99 ? 6.954 6.489 -1.004 1.00 93.81 99 TRP A CA 1
ATOM 891 C C . TRP A 1 99 ? 8.208 6.420 -0.116 1.00 93.81 99 TRP A C 1
ATOM 893 O O . TRP A 1 99 ? 8.104 6.174 1.090 1.00 93.81 99 TRP A O 1
ATOM 903 N N . SER A 1 100 ? 9.392 6.617 -0.704 1.00 91.50 100 SER A N 1
ATOM 904 C CA . SER A 1 100 ? 10.681 6.531 -0.015 1.00 91.50 100 SER A CA 1
ATOM 905 C C . SER A 1 100 ? 10.859 7.693 0.965 1.00 91.50 100 SER A C 1
ATOM 907 O O . SER A 1 100 ? 11.207 7.460 2.127 1.00 91.50 100 SER A O 1
ATOM 909 N N . GLY A 1 101 ? 10.530 8.915 0.533 1.00 93.50 101 GLY A N 1
ATOM 910 C CA . GLY A 1 101 ? 10.500 10.120 1.364 1.00 93.50 101 GLY A CA 1
ATOM 911 C C . GLY A 1 101 ? 9.480 10.000 2.493 1.00 93.50 101 GLY A C 1
ATOM 912 O O . GLY A 1 101 ? 9.836 10.125 3.664 1.00 93.50 101 GLY A O 1
ATOM 913 N N . TRP A 1 102 ? 8.243 9.597 2.178 1.00 94.00 102 TRP A N 1
ATOM 914 C CA . TRP A 1 102 ? 7.189 9.410 3.185 1.00 94.00 102 TRP A CA 1
ATOM 915 C C . TRP A 1 102 ? 7.573 8.405 4.269 1.00 94.00 102 TRP A C 1
ATOM 917 O O . TRP A 1 102 ? 7.270 8.617 5.445 1.00 94.00 102 TRP A O 1
ATOM 927 N N . LYS A 1 103 ? 8.261 7.321 3.892 1.00 89.12 103 LYS A N 1
ATOM 928 C CA . LYS A 1 103 ? 8.790 6.337 4.842 1.00 89.12 103 LYS A CA 1
ATOM 929 C C . LYS A 1 103 ? 9.907 6.919 5.712 1.00 89.12 103 LYS A C 1
ATOM 931 O O . LYS A 1 103 ? 9.938 6.627 6.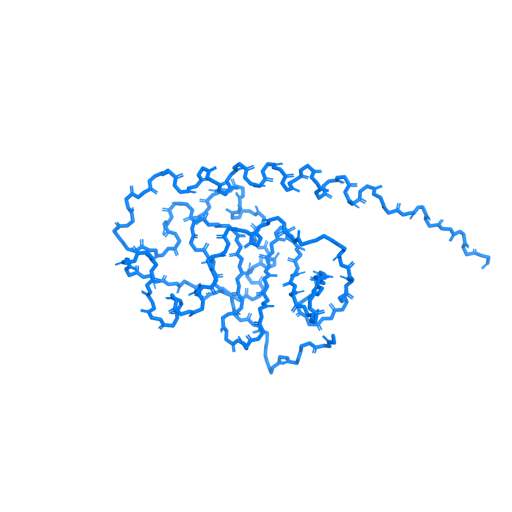905 1.00 89.12 103 LYS A O 1
ATOM 936 N N . LYS A 1 104 ? 10.816 7.721 5.147 1.00 88.88 104 LYS A N 1
ATOM 937 C CA . LYS A 1 104 ? 11.919 8.366 5.886 1.00 88.88 104 LYS A CA 1
ATOM 938 C C . LYS A 1 104 ? 11.398 9.390 6.899 1.00 88.88 104 LYS A C 1
ATOM 940 O O . LYS A 1 104 ? 11.829 9.392 8.047 1.00 88.88 104 LYS A O 1
ATOM 945 N N . GLU A 1 105 ? 10.431 10.202 6.492 1.00 90.44 105 GLU A N 1
ATOM 946 C CA . GLU A 1 105 ? 9.856 11.304 7.281 1.00 90.44 105 GLU A CA 1
ATOM 947 C C . GLU A 1 105 ? 8.740 10.877 8.233 1.00 90.44 105 GLU A C 1
ATOM 949 O O . GLU A 1 105 ? 8.165 11.703 8.951 1.00 90.44 105 GLU A O 1
ATOM 954 N N . LYS A 1 106 ? 8.424 9.584 8.219 1.00 89.50 106 LYS A N 1
ATOM 955 C CA . LYS A 1 106 ? 7.345 8.964 8.974 1.00 89.50 106 LYS A CA 1
ATOM 956 C C . LYS A 1 106 ? 5.982 9.623 8.749 1.00 89.50 106 LYS A C 1
ATOM 958 O O . LYS A 1 106 ? 5.232 9.877 9.692 1.00 89.50 106 LYS A O 1
ATOM 963 N N . ARG A 1 107 ? 5.671 9.938 7.488 1.00 90.94 107 ARG A N 1
ATOM 964 C CA . ARG A 1 107 ? 4.496 10.737 7.113 1.00 90.94 107 ARG A CA 1
ATOM 965 C C . ARG A 1 107 ? 3.201 10.181 7.704 1.00 90.94 107 ARG A C 1
ATOM 967 O O . ARG A 1 107 ? 2.414 10.933 8.265 1.00 90.94 107 ARG A O 1
ATOM 974 N N . TRP A 1 108 ? 2.981 8.874 7.596 1.00 91.00 108 TRP A N 1
ATOM 975 C CA . TRP A 1 108 ? 1.714 8.275 8.014 1.00 91.00 108 TRP A CA 1
ATOM 976 C C . TRP A 1 108 ? 1.551 8.177 9.530 1.00 91.00 108 TRP A C 1
ATOM 978 O O . TRP A 1 108 ? 0.436 8.341 10.014 1.00 91.00 108 TRP A O 1
ATOM 988 N N . GLU A 1 109 ? 2.652 8.019 10.273 1.00 89.19 109 GLU A N 1
ATOM 989 C CA . GLU A 1 109 ? 2.642 8.076 11.743 1.00 89.19 109 GLU A CA 1
ATOM 990 C C . GLU A 1 109 ? 2.155 9.448 12.240 1.00 89.19 109 GLU A C 1
ATOM 992 O O . GLU A 1 109 ? 1.404 9.519 13.206 1.00 89.19 109 GLU A O 1
ATOM 997 N N . LYS A 1 110 ? 2.531 10.538 11.557 1.00 88.00 110 LYS A N 1
ATOM 998 C CA . LYS A 1 110 ? 2.152 11.913 11.934 1.00 88.00 110 LYS A CA 1
ATOM 999 C C . LYS A 1 110 ? 0.668 12.228 11.728 1.00 88.00 110 LYS A C 1
ATOM 1001 O O . LYS A 1 110 ? 0.142 13.115 12.387 1.00 88.00 110 LYS A O 1
ATOM 1006 N N . HIS A 1 111 ? 0.004 11.519 10.818 1.00 87.31 111 HIS A N 1
ATOM 1007 C CA . HIS A 1 111 ? -1.413 11.721 10.495 1.00 87.31 111 HIS A CA 1
ATOM 1008 C C . HIS A 1 111 ? -2.284 10.526 10.898 1.00 87.31 111 HIS A C 1
ATOM 1010 O O . HIS A 1 111 ? -3.392 10.368 10.382 1.00 87.31 111 HIS A O 1
ATOM 1016 N N . SER A 1 112 ? -1.766 9.646 11.762 1.00 90.50 112 SER A N 1
ATOM 1017 C CA . SER A 1 112 ? -2.445 8.431 12.221 1.00 90.50 112 SER A CA 1
ATOM 1018 C C . SER A 1 112 ? -3.056 7.600 11.086 1.00 90.50 112 SER A C 1
ATOM 1020 O O . SER A 1 112 ? -4.111 7.000 11.258 1.00 90.50 112 SER A O 1
ATOM 1022 N N . TRP A 1 113 ? -2.420 7.576 9.907 1.00 92.00 113 TRP A N 1
ATOM 1023 C CA . TRP A 1 113 ? -2.905 6.861 8.714 1.00 92.00 113 TRP A CA 1
ATOM 1024 C C . TRP A 1 113 ? -4.351 7.204 8.281 1.00 92.00 113 TRP A C 1
ATOM 1026 O O . TRP A 1 113 ? -4.964 6.449 7.526 1.00 92.00 113 TRP A O 1
ATOM 1036 N N . GLY A 1 114 ? -4.904 8.335 8.741 1.00 92.62 114 GLY A N 1
ATOM 1037 C CA . GLY A 1 114 ? -6.309 8.711 8.533 1.00 92.62 114 GLY A CA 1
ATOM 1038 C C . GLY A 1 114 ? -7.296 8.090 9.532 1.00 92.62 114 GLY A C 1
ATOM 1039 O O . GLY A 1 114 ? -8.504 8.230 9.361 1.00 92.62 114 GLY A O 1
ATOM 1040 N N . VAL A 1 115 ? -6.830 7.405 10.578 1.00 93.88 115 VAL A N 1
ATOM 1041 C CA . VAL A 1 115 ? -7.685 6.822 11.622 1.00 93.88 115 VAL A CA 1
ATOM 1042 C C . VAL A 1 115 ? -8.010 7.877 12.686 1.00 93.88 115 VAL A C 1
ATOM 1044 O O . VAL A 1 115 ? -7.118 8.451 13.316 1.00 93.88 115 VAL A O 1
ATOM 1047 N N . LYS A 1 116 ? -9.301 8.158 12.890 1.00 93.75 116 LYS A N 1
ATOM 1048 C CA . LYS A 1 116 ? -9.788 9.166 13.844 1.00 93.75 116 LYS A CA 1
ATOM 1049 C C . LYS A 1 116 ? -9.668 8.687 15.282 1.00 93.75 116 LYS A C 1
ATOM 1051 O O . LYS A 1 116 ? -9.885 7.516 15.575 1.00 93.75 116 LYS A O 1
ATOM 1056 N N . ASN A 1 117 ? -9.388 9.628 16.187 1.00 86.69 117 ASN A N 1
ATOM 1057 C CA . ASN A 1 117 ? -9.242 9.375 17.625 1.00 86.69 117 ASN A CA 1
ATOM 1058 C C . ASN A 1 117 ? -8.238 8.256 17.945 1.00 86.69 117 ASN A C 1
ATOM 1060 O O . ASN A 1 117 ? -8.336 7.597 18.979 1.00 86.69 117 ASN A O 1
ATOM 1064 N N . TRP A 1 118 ? -7.267 8.049 17.055 1.00 83.25 118 TRP A N 1
ATOM 1065 C CA . TRP A 1 118 ? -6.238 7.044 17.228 1.00 83.25 118 TRP A CA 1
ATOM 1066 C C . TRP A 1 118 ? -5.261 7.486 18.318 1.00 83.25 118 TRP A C 1
ATOM 1068 O O . TRP A 1 118 ? -4.485 8.422 18.126 1.00 83.25 118 TRP A O 1
ATOM 1078 N N . LYS A 1 119 ? -5.317 6.826 19.478 1.00 68.75 119 LYS A N 1
ATOM 1079 C CA . LYS A 1 119 ? -4.482 7.149 20.648 1.00 68.75 119 LYS A CA 1
ATOM 1080 C C . LYS A 1 119 ? -3.323 6.174 20.857 1.00 68.75 119 LYS A C 1
ATOM 1082 O O . LYS A 1 119 ? -2.500 6.391 21.747 1.00 68.75 119 LYS A O 1
ATOM 1087 N N . ASP A 1 120 ? -3.217 5.120 20.046 1.00 63.06 120 ASP A N 1
ATOM 1088 C CA . ASP A 1 120 ? -2.169 4.124 20.242 1.00 63.06 120 ASP A CA 1
ATOM 1089 C C . ASP A 1 120 ? -0.833 4.588 19.643 1.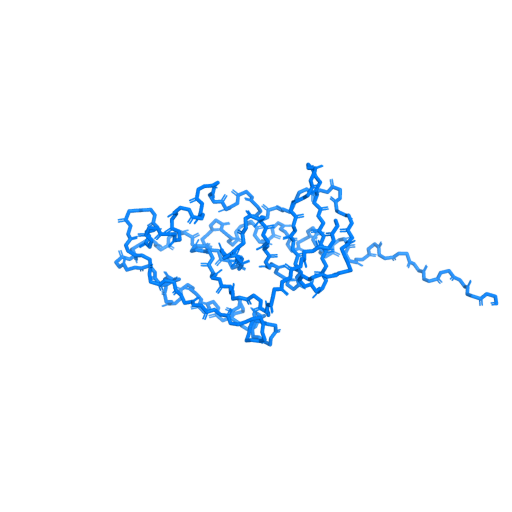00 63.06 120 ASP A C 1
ATOM 1091 O O . ASP A 1 120 ? -0.576 4.496 18.440 1.00 63.06 120 ASP A O 1
ATOM 1095 N N . ARG A 1 121 ? 0.031 5.098 20.525 1.00 53.56 121 ARG A N 1
ATOM 1096 C CA . ARG A 1 121 ? 1.408 5.520 20.229 1.00 53.56 121 ARG A CA 1
ATOM 1097 C C . ARG A 1 121 ? 2.373 4.334 20.070 1.00 53.56 121 ARG A C 1
ATOM 1099 O O . ARG A 1 121 ? 3.535 4.553 19.725 1.00 53.56 121 ARG A O 1
ATOM 1106 N N . ARG A 1 122 ? 1.940 3.093 20.349 1.00 54.88 122 ARG A N 1
ATOM 1107 C CA . ARG A 1 122 ? 2.782 1.879 20.330 1.00 54.88 122 ARG A CA 1
ATOM 1108 C C . ARG A 1 122 ? 2.733 1.129 18.998 1.00 54.88 122 ARG A C 1
ATOM 1110 O O . ARG A 1 122 ? 3.672 0.383 18.710 1.00 54.88 122 ARG A O 1
ATOM 1117 N N . SER A 1 123 ? 1.730 1.363 18.159 1.00 56.03 123 SER A N 1
ATOM 1118 C CA . SER A 1 123 ? 1.506 0.651 16.892 1.00 56.03 123 SER A CA 1
ATOM 1119 C C . SER A 1 123 ? 2.654 0.762 15.877 1.00 56.03 123 SER A C 1
ATOM 1121 O O . SER A 1 123 ? 3.061 -0.231 15.272 1.00 56.03 123 SER A O 1
ATOM 1123 N N . GLY A 1 124 ? 3.303 1.928 15.781 1.00 55.34 124 GLY A N 1
ATOM 1124 C CA . GLY A 1 124 ? 4.493 2.108 14.936 1.00 55.34 124 GLY A CA 1
ATOM 1125 C C . GLY A 1 124 ? 5.696 1.237 15.340 1.00 55.34 124 GLY A C 1
ATOM 1126 O O . GLY A 1 124 ? 6.637 1.070 14.560 1.00 55.34 124 GLY A O 1
ATOM 1127 N N . THR A 1 125 ? 5.693 0.658 16.546 1.00 56.53 125 THR A N 1
ATOM 1128 C CA . THR A 1 125 ? 6.813 -0.131 17.083 1.00 56.53 125 THR A CA 1
ATOM 1129 C C . THR A 1 125 ? 6.877 -1.529 16.473 1.00 56.53 125 THR A C 1
ATOM 1131 O O . THR A 1 125 ? 7.979 -2.012 16.201 1.00 56.53 125 THR A O 1
ATOM 1134 N N . GLN A 1 126 ? 5.728 -2.166 16.215 1.00 57.56 126 GLN A N 1
ATOM 1135 C CA . GLN A 1 126 ? 5.682 -3.507 15.627 1.00 57.56 126 GLN A CA 1
ATOM 1136 C C . GLN A 1 126 ? 6.156 -3.469 14.173 1.00 57.56 126 GLN A C 1
ATOM 1138 O O . GLN A 1 126 ? 7.173 -4.090 13.865 1.00 57.56 126 GLN A O 1
ATOM 1143 N N . TYR A 1 127 ? 5.551 -2.624 13.326 1.00 62.62 127 TYR A N 1
ATOM 1144 C CA . TYR A 1 127 ? 6.035 -2.393 11.959 1.00 62.62 127 TYR A CA 1
ATOM 1145 C C . TYR A 1 127 ? 7.530 -2.039 11.940 1.00 62.62 127 TYR A C 1
ATOM 1147 O O . TYR A 1 127 ? 8.288 -2.582 11.143 1.00 62.62 127 TYR A O 1
ATOM 1155 N N . ARG A 1 128 ? 8.020 -1.196 12.861 1.00 62.25 128 ARG A N 1
ATOM 1156 C CA . ARG A 1 128 ? 9.449 -0.838 12.923 1.00 62.25 128 ARG A CA 1
ATOM 1157 C C . ARG A 1 128 ? 10.363 -2.036 13.220 1.00 62.25 128 ARG A C 1
ATOM 1159 O O . ARG A 1 128 ? 11.429 -2.131 12.607 1.00 62.25 128 ARG A O 1
ATOM 1166 N N . ARG A 1 129 ? 9.986 -2.938 14.134 1.00 63.31 129 ARG A N 1
ATOM 1167 C CA . ARG A 1 129 ? 10.749 -4.173 14.428 1.00 63.31 129 ARG A CA 1
ATOM 1168 C C . ARG A 1 129 ? 10.755 -5.111 13.224 1.00 63.31 129 ARG A C 1
ATOM 1170 O O . ARG A 1 129 ? 11.799 -5.638 12.846 1.00 63.31 129 ARG A O 1
ATOM 1177 N N . GLU A 1 130 ? 9.597 -5.255 12.602 1.00 64.56 130 GLU A N 1
ATOM 1178 C CA . GLU A 1 130 ? 9.376 -6.098 11.437 1.00 64.56 130 GLU A CA 1
ATOM 1179 C C . GLU A 1 130 ? 10.142 -5.605 10.200 1.00 64.56 130 GLU A C 1
ATOM 1181 O O . GLU A 1 130 ? 10.806 -6.372 9.497 1.00 64.56 130 GLU A O 1
ATOM 1186 N N . VAL A 1 131 ? 10.184 -4.288 10.003 1.00 63.84 131 VAL A N 1
ATOM 1187 C CA . VAL A 1 131 ? 10.940 -3.654 8.922 1.00 63.84 131 VAL A CA 1
ATOM 1188 C C . VAL A 1 131 ? 12.435 -3.831 9.103 1.00 63.84 131 VAL A C 1
ATOM 1190 O O . VAL A 1 131 ? 13.108 -4.090 8.108 1.00 63.84 131 VAL A O 1
ATOM 1193 N N . LYS A 1 132 ? 12.966 -3.707 10.328 1.00 62.81 132 LYS A N 1
ATOM 1194 C CA . LYS A 1 132 ? 14.394 -3.952 10.589 1.00 62.81 132 LYS A CA 1
ATOM 1195 C C . LYS A 1 132 ? 14.794 -5.361 10.146 1.00 62.81 132 LYS A C 1
ATOM 1197 O O . LYS A 1 132 ? 15.772 -5.489 9.420 1.00 62.81 132 LYS A O 1
ATOM 1202 N N . LYS A 1 133 ? 13.985 -6.378 10.468 1.00 62.06 133 LYS A N 1
ATOM 1203 C CA . LYS A 1 133 ? 14.196 -7.751 9.978 1.00 62.06 133 LYS A CA 1
ATOM 1204 C C . LYS A 1 133 ? 14.092 -7.833 8.450 1.00 62.06 133 LYS A C 1
ATOM 1206 O O . LYS A 1 133 ? 14.973 -8.397 7.808 1.00 62.06 133 LYS A O 1
ATOM 1211 N N . SER A 1 134 ? 13.073 -7.213 7.846 1.00 61.09 134 SER A N 1
ATOM 1212 C CA . SER A 1 134 ? 12.888 -7.264 6.386 1.00 61.09 134 SER A CA 1
ATOM 1213 C C . SER A 1 134 ? 13.980 -6.534 5.590 1.00 61.09 134 SER A C 1
ATOM 1215 O O . SER A 1 134 ? 14.371 -7.027 4.543 1.00 61.09 134 SER A O 1
ATOM 1217 N N . LYS A 1 135 ? 14.509 -5.393 6.063 1.00 60.88 135 LYS A N 1
ATOM 1218 C CA . LYS A 1 135 ? 15.609 -4.669 5.399 1.00 60.88 135 LYS A CA 1
ATOM 1219 C C . LYS A 1 135 ? 16.870 -5.517 5.334 1.00 60.88 135 LYS A C 1
ATOM 1221 O O . LYS A 1 135 ? 17.503 -5.550 4.287 1.00 60.88 135 LYS A O 1
ATOM 1226 N N . THR A 1 136 ? 17.198 -6.205 6.424 1.00 59.44 136 THR A N 1
ATOM 1227 C CA . THR A 1 136 ? 18.316 -7.147 6.467 1.00 59.44 136 THR A CA 1
ATOM 1228 C C . THR A 1 136 ? 18.126 -8.232 5.407 1.00 59.44 136 THR A C 1
ATOM 1230 O O . THR A 1 136 ? 18.987 -8.410 4.555 1.00 59.44 136 THR A O 1
ATOM 1233 N N . VAL A 1 137 ? 16.951 -8.867 5.365 1.00 58.44 137 VAL A N 1
ATOM 1234 C CA . VAL A 1 137 ? 16.643 -9.925 4.388 1.00 58.44 137 VAL A CA 1
ATOM 1235 C C . VAL A 1 137 ? 16.620 -9.414 2.939 1.00 58.44 137 VAL A C 1
ATOM 1237 O O . VAL A 1 137 ? 17.182 -10.062 2.066 1.00 58.44 137 VAL A O 1
ATOM 1240 N N . ILE A 1 138 ? 16.004 -8.260 2.658 1.00 59.62 138 ILE A N 1
ATOM 1241 C CA . ILE A 1 138 ? 15.947 -7.686 1.301 1.00 59.62 138 ILE A CA 1
ATOM 1242 C C . ILE A 1 138 ? 17.346 -7.290 0.819 1.00 59.62 138 ILE A C 1
ATOM 1244 O O . ILE A 1 138 ? 17.660 -7.558 -0.336 1.00 59.62 138 ILE A O 1
ATOM 1248 N N . LYS A 1 139 ? 18.189 -6.711 1.689 1.00 56.47 139 LYS A N 1
ATOM 1249 C CA . LYS A 1 139 ? 19.587 -6.394 1.359 1.00 56.47 139 LYS A CA 1
ATOM 1250 C C . LYS A 1 139 ? 20.341 -7.663 0.942 1.00 56.47 139 LYS A C 1
ATOM 1252 O O . LYS A 1 139 ? 20.837 -7.722 -0.173 1.00 56.47 139 LYS A O 1
ATOM 1257 N N . TYR A 1 140 ? 20.278 -8.722 1.756 1.00 51.44 140 TYR A N 1
ATOM 1258 C CA . TYR A 1 140 ? 20.895 -10.015 1.424 1.00 51.44 140 TYR A CA 1
ATOM 1259 C C . TYR A 1 140 ? 20.360 -10.662 0.136 1.00 51.44 140 TYR A C 1
ATOM 1261 O O . TYR A 1 140 ? 21.057 -11.469 -0.473 1.00 51.44 140 TYR A O 1
ATOM 1269 N N . ARG A 1 141 ? 19.122 -10.360 -0.278 1.00 57.84 141 ARG A N 1
ATOM 1270 C CA . ARG A 1 141 ? 18.522 -10.912 -1.503 1.00 57.84 141 ARG A CA 1
ATOM 1271 C C . ARG A 1 141 ? 18.899 -10.137 -2.768 1.00 57.84 141 ARG A C 1
ATOM 1273 O O . ARG A 1 141 ? 18.999 -10.768 -3.813 1.00 57.84 141 ARG A O 1
ATOM 1280 N N . ASP A 1 142 ? 19.069 -8.813 -2.708 1.00 55.81 142 ASP A N 1
ATOM 1281 C CA . ASP A 1 142 ? 19.485 -8.018 -3.884 1.00 55.81 142 ASP A CA 1
ATOM 1282 C C . ASP A 1 142 ? 20.976 -8.234 -4.203 1.00 55.81 142 ASP A C 1
ATOM 1284 O O . ASP A 1 142 ? 21.350 -8.230 -5.372 1.00 55.81 142 ASP A O 1
ATOM 1288 N N . ASP A 1 143 ? 21.793 -8.550 -3.189 1.00 54.19 143 ASP A N 1
AT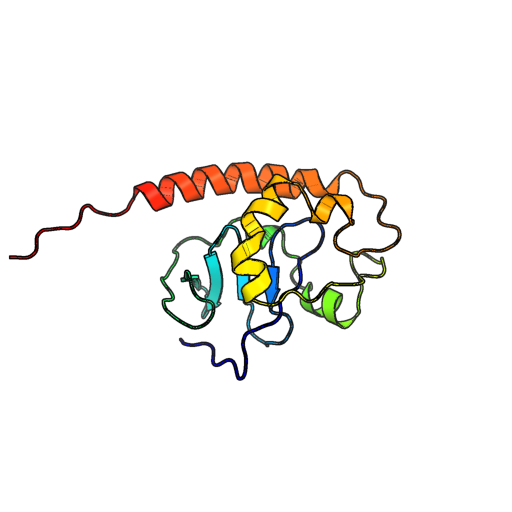OM 1289 C CA . ASP A 1 143 ? 23.213 -8.906 -3.348 1.00 54.19 143 ASP A CA 1
ATOM 1290 C C . ASP A 1 143 ? 23.421 -10.290 -4.013 1.00 54.19 143 ASP A C 1
ATOM 1292 O O . ASP A 1 143 ? 24.508 -10.587 -4.499 1.00 54.19 143 ASP A O 1
ATOM 1296 N N . ARG A 1 144 ? 22.383 -11.142 -4.097 1.00 50.00 144 ARG A N 1
ATOM 1297 C CA . ARG A 1 144 ? 22.414 -12.448 -4.797 1.00 50.00 144 ARG A CA 1
ATOM 1298 C C . ARG A 1 144 ? 21.972 -12.367 -6.263 1.00 50.00 144 ARG A C 1
ATOM 1300 O O . ARG A 1 144 ? 21.383 -13.315 -6.785 1.00 50.00 144 ARG A O 1
ATOM 1307 N N . ARG A 1 145 ? 22.219 -11.251 -6.952 1.00 43.34 145 ARG A N 1
ATOM 1308 C CA . ARG A 1 145 ? 22.158 -11.270 -8.421 1.00 43.34 145 ARG A CA 1
ATOM 1309 C C . ARG A 1 145 ? 23.385 -12.027 -8.933 1.00 43.34 145 ARG A C 1
ATOM 1311 O O . ARG A 1 145 ? 24.491 -11.622 -8.584 1.00 43.34 145 ARG A O 1
ATOM 1318 N N . PRO A 1 146 ? 23.232 -13.093 -9.736 1.00 40.88 146 PRO A N 1
ATOM 1319 C CA . PRO A 1 146 ? 24.381 -13.673 -10.402 1.00 40.88 146 PRO A CA 1
ATOM 1320 C C . PRO A 1 146 ? 25.001 -12.612 -11.314 1.00 40.88 146 PRO A C 1
ATOM 1322 O O . PRO A 1 146 ? 24.296 -11.833 -11.969 1.00 40.88 146 PRO A O 1
ATOM 1325 N N . VAL A 1 147 ? 26.331 -12.574 -11.287 1.00 43.56 147 VAL A N 1
ATOM 1326 C CA . VAL A 1 147 ? 27.180 -11.914 -12.277 1.00 43.56 147 VAL A CA 1
ATOM 1327 C C . VAL A 1 147 ? 26.619 -12.236 -13.660 1.00 43.56 147 VAL A C 1
ATOM 1329 O O . VAL A 1 147 ? 26.238 -13.374 -13.928 1.00 43.56 147 VAL A O 1
ATOM 1332 N N . ARG A 1 148 ? 26.499 -11.210 -14.508 1.00 41.62 148 ARG A N 1
ATOM 1333 C CA . ARG A 1 148 ? 26.145 -11.384 -15.916 1.00 41.62 148 ARG A CA 1
ATOM 1334 C C . ARG A 1 148 ? 27.153 -12.356 -16.524 1.00 41.62 148 ARG A C 1
ATOM 1336 O O . ARG A 1 148 ? 28.312 -11.995 -16.672 1.00 41.62 148 ARG A O 1
ATOM 1343 N N . GLU A 1 149 ? 26.706 -13.567 -16.817 1.00 44.97 149 GLU A N 1
ATOM 1344 C CA . GLU A 1 149 ? 27.473 -14.510 -17.616 1.00 44.97 149 GLU A CA 1
ATOM 1345 C C . GLU A 1 149 ? 27.495 -13.994 -19.058 1.00 44.97 149 GLU A C 1
ATOM 1347 O O . GLU A 1 149 ? 26.479 -13.524 -19.585 1.00 44.97 149 GLU A O 1
ATOM 1352 N N . ASP A 1 150 ? 28.704 -13.977 -19.606 1.00 45.69 150 ASP A N 1
ATOM 1353 C CA . ASP A 1 150 ? 29.115 -13.386 -20.872 1.00 45.69 150 ASP A CA 1
ATOM 1354 C C . ASP A 1 150 ? 28.162 -13.679 -22.035 1.00 45.69 150 ASP A C 1
ATOM 1356 O O . ASP A 1 150 ? 27.756 -14.819 -22.274 1.00 45.69 150 ASP A O 1
ATOM 1360 N N . ARG A 1 151 ? 27.867 -12.643 -22.827 1.00 44.25 151 ARG A N 1
ATOM 1361 C CA . ARG A 1 151 ? 27.394 -12.850 -24.197 1.00 44.25 151 ARG A CA 1
ATOM 1362 C C . ARG A 1 151 ? 28.620 -13.050 -25.084 1.00 44.25 151 ARG A C 1
ATOM 1364 O O . ARG A 1 151 ? 29.397 -12.116 -25.252 1.00 44.25 151 ARG A O 1
ATOM 1371 N N . ARG A 1 152 ? 28.736 -14.264 -25.627 1.00 48.72 152 ARG A N 1
ATOM 1372 C CA . ARG A 1 152 ? 29.471 -14.553 -26.866 1.00 48.72 152 ARG A CA 1
ATOM 1373 C C . ARG A 1 152 ? 28.989 -13.671 -28.013 1.00 48.72 152 ARG A C 1
ATOM 1375 O O . ARG A 1 152 ? 27.773 -13.360 -28.031 1.00 48.72 152 ARG A O 1
#

Radius of gyration: 16.37 Å; chains: 1; bounding box: 46×32×48 Å